Protein AF-A0A397S867-F1 (afdb_monomer_lite)

Foldseek 3Di:
DVVCLQVDWDDCVVVVCLCVFQVDTAGVVNLVVCVVVCVLVDDNSLLVSLVRLLSSLVSQCRVDPCPDPSNVVSVVVVVVCVVSNVD

InterPro domains:
  IPR001487 Bromodomain [PF00439] (2-75)
  IPR001487 Bromodomain [PR00503] (1-11)
  IPR001487 Bromodomain [PR00503] (15-31)
  IPR001487 Bromodomain [PR00503] (31-49)
  IPR001487 Bromodomain [PR00503] (52-71)
  IPR001487 Bromodomain [PS50014] (1-71)
  IPR001487 Bromodomain [SM00297] (1-87)
  IPR036427 Bromodomain-like superfamily [G3DSA:1.20.920.10] (1-87)
  IPR036427 Bromodomain-like superfamily [SSF47370] (4-80)
  IPR051831 Bromodomain-containing [PTHR22881] (1-81)

Organism: NCBI:txid658196

Sequence (87 aa):
DKNEIFAKPVSIEEVPDYLIHIKHPMDFGTMRKKIDAHEYSLGNGMQEFKDDLELVFRNAMTYNTSDTIYYRVAKKLQTQSQPILVK

pLDDT: mean 95.51, std 6.14, range [60.88, 98.81]

Radius of gyration: 13.14 Å; chains: 1; bounding box: 36×24×33 Å

Secondary structure (DSSP, 8-state):
-TT-TTSSPPPTTTSTTHHHH-SS---HHHHHHHHHTTGGGSTTHHHHHHHHHHHHHHHHHHHS-TTSHHHHHHHHHHHHHHHHH--

Structure (mmCIF, N/CA/C/O backbone):
data_AF-A0A397S867-F1
#
_entry.id   AF-A0A397S867-F1
#
loop_
_atom_site.group_PDB
_atom_site.id
_atom_site.type_symbol
_atom_site.label_atom_id
_atom_site.label_alt_id
_atom_site.label_comp_id
_atom_site.label_asym_id
_atom_site.label_entity_id
_atom_site.label_seq_id
_atom_site.pdbx_PDB_ins_code
_atom_site.Cartn_x
_atom_site.Cartn_y
_atom_site.Cartn_z
_atom_site.occupancy
_atom_site.B_iso_or_equiv
_atom_site.auth_seq_id
_atom_site.auth_comp_id
_atom_site.auth_asym_id
_atom_site.auth_atom_id
_atom_site.pdbx_PDB_model_num
ATOM 1 N N . ASP A 1 1 ? 3.008 -11.155 2.889 1.00 68.81 1 ASP A N 1
ATOM 2 C CA . ASP A 1 1 ? 1.833 -11.081 3.774 1.00 68.81 1 ASP A CA 1
ATOM 3 C C . ASP A 1 1 ? 1.140 -12.440 3.760 1.00 68.81 1 ASP A C 1
ATOM 5 O O . ASP A 1 1 ? 0.772 -12.886 2.686 1.00 68.81 1 ASP A O 1
ATOM 9 N N . LYS A 1 2 ? 1.060 -13.142 4.901 1.00 77.00 2 LYS A N 1
ATOM 10 C CA . LYS A 1 2 ? 0.512 -14.515 4.958 1.00 77.00 2 LYS A CA 1
ATOM 11 C C . LYS A 1 2 ? -1.012 -14.568 4.803 1.00 77.00 2 LYS A C 1
ATOM 13 O O . LYS A 1 2 ? -1.536 -15.639 4.538 1.00 77.00 2 LYS A O 1
ATOM 18 N N . ASN A 1 3 ? -1.687 -13.436 4.995 1.00 83.38 3 ASN A N 1
ATOM 19 C CA . ASN A 1 3 ? -3.142 -13.338 4.947 1.00 83.38 3 ASN A CA 1
ATOM 20 C C . ASN A 1 3 ? -3.640 -12.748 3.620 1.00 83.38 3 ASN A C 1
ATOM 22 O O . ASN A 1 3 ? -4.830 -12.492 3.497 1.00 83.38 3 ASN A O 1
ATOM 26 N N . GLU A 1 4 ? -2.734 -12.483 2.670 1.00 92.06 4 GLU A N 1
ATOM 27 C CA . GLU A 1 4 ? -3.038 -11.908 1.350 1.00 92.06 4 GLU A CA 1
ATOM 28 C C . GLU A 1 4 ? -3.825 -10.581 1.377 1.00 92.06 4 GLU A C 1
ATOM 30 O O . GLU A 1 4 ? -4.374 -10.159 0.363 1.00 92.06 4 GLU A O 1
ATOM 35 N N . ILE A 1 5 ? -3.812 -9.874 2.509 1.00 94.88 5 ILE A N 1
ATOM 36 C CA . ILE A 1 5 ? -4.475 -8.584 2.732 1.00 94.88 5 ILE A CA 1
ATOM 37 C C . ILE A 1 5 ? -4.030 -7.545 1.697 1.00 94.88 5 ILE A C 1
ATOM 39 O O . ILE A 1 5 ? -4.852 -6.793 1.187 1.00 94.88 5 ILE A O 1
ATOM 43 N N . PHE A 1 6 ? -2.734 -7.498 1.386 1.00 97.50 6 PHE A N 1
ATOM 44 C CA . PHE A 1 6 ? -2.165 -6.542 0.426 1.00 97.50 6 PHE A CA 1
ATOM 45 C C . PHE A 1 6 ? -1.827 -7.181 -0.927 1.00 97.50 6 PHE A C 1
ATOM 47 O O . PHE A 1 6 ? -1.029 -6.630 -1.681 1.00 97.50 6 PHE A O 1
ATOM 54 N N . ALA A 1 7 ? -2.361 -8.370 -1.228 1.00 97.19 7 ALA A N 1
ATOM 55 C CA . ALA A 1 7 ? -2.014 -9.102 -2.449 1.00 97.19 7 ALA A CA 1
ATOM 56 C C . ALA A 1 7 ? -2.681 -8.540 -3.716 1.00 97.19 7 ALA A C 1
ATOM 58 O O . ALA A 1 7 ? -2.199 -8.797 -4.820 1.00 97.19 7 ALA A O 1
ATOM 59 N N . LYS A 1 8 ? -3.793 -7.814 -3.564 1.00 97.62 8 LYS A N 1
ATOM 60 C CA . LYS A 1 8 ? -4.592 -7.247 -4.657 1.00 97.62 8 LYS A CA 1
ATOM 61 C C . LYS A 1 8 ? -5.014 -5.811 -4.326 1.00 97.62 8 LYS A C 1
ATOM 63 O O . LYS A 1 8 ? -5.024 -5.456 -3.145 1.00 97.62 8 LYS A O 1
ATOM 68 N N . PRO A 1 9 ? -5.401 -5.008 -5.336 1.00 98.19 9 PRO A N 1
ATOM 69 C CA . PRO A 1 9 ? -5.987 -3.695 -5.101 1.00 98.19 9 PRO A CA 1
ATOM 70 C C . PRO A 1 9 ? -7.212 -3.790 -4.190 1.00 98.19 9 PRO A C 1
ATOM 72 O O . PRO A 1 9 ? -7.979 -4.752 -4.278 1.00 98.19 9 PRO A O 1
ATOM 75 N N . VAL A 1 10 ? -7.427 -2.770 -3.358 1.00 97.69 10 VAL A N 1
ATOM 76 C CA . VAL A 1 10 ? -8.671 -2.644 -2.587 1.00 97.69 10 VAL A CA 1
ATOM 77 C C . VAL A 1 10 ? -9.845 -2.526 -3.560 1.00 97.69 10 VAL A C 1
ATOM 79 O O . VAL A 1 10 ? -9.831 -1.681 -4.457 1.00 97.69 10 VAL A O 1
ATOM 82 N N . SER A 1 11 ? -10.852 -3.383 -3.392 1.00 97.06 11 SER A N 1
ATOM 83 C CA . SER A 1 11 ? -12.054 -3.366 -4.223 1.00 97.06 11 SER A CA 1
ATOM 84 C C . SER A 1 11 ? -12.907 -2.145 -3.889 1.00 97.06 11 SER A C 1
ATOM 86 O O . SER A 1 11 ? -13.405 -2.019 -2.775 1.00 97.06 11 SER A O 1
ATOM 88 N N . ILE A 1 12 ? -13.113 -1.256 -4.861 1.00 97.00 12 ILE A N 1
ATOM 89 C CA . ILE A 1 12 ? -14.010 -0.098 -4.711 1.00 97.00 12 ILE A CA 1
ATOM 90 C C . ILE A 1 12 ? -15.490 -0.493 -4.706 1.00 97.00 12 ILE A C 1
ATOM 92 O O . ILE A 1 12 ? -16.330 0.294 -4.292 1.00 97.00 12 ILE A O 1
ATOM 96 N N . GLU A 1 13 ? -15.823 -1.702 -5.155 1.00 97.31 13 GLU A N 1
ATOM 97 C CA . GLU A 1 13 ? -17.180 -2.236 -5.019 1.00 97.31 13 GLU A CA 1
ATOM 98 C C . GLU A 1 13 ? -17.462 -2.614 -3.559 1.00 97.31 13 GLU A C 1
ATOM 100 O O . GLU A 1 13 ? -18.554 -2.368 -3.053 1.00 97.31 13 GLU A O 1
ATOM 105 N N . GLU A 1 14 ? -16.458 -3.161 -2.866 1.00 96.19 14 GLU A N 1
ATOM 106 C CA . GLU A 1 14 ? -16.546 -3.535 -1.448 1.00 96.19 14 GLU A CA 1
ATOM 107 C C . GLU A 1 14 ? -16.280 -2.349 -0.511 1.00 96.19 14 GLU A C 1
ATOM 109 O O . GLU A 1 14 ? -16.824 -2.297 0.592 1.00 96.19 14 GLU A O 1
ATOM 114 N N . VAL A 1 15 ? -15.455 -1.390 -0.948 1.00 97.25 15 VAL A N 1
ATOM 115 C CA . VAL A 1 15 ? -15.030 -0.212 -0.179 1.00 97.25 15 VAL A CA 1
ATOM 116 C C . VAL A 1 15 ? -15.244 1.072 -1.007 1.00 97.25 15 VAL A C 1
ATOM 118 O O . VAL A 1 15 ? -14.285 1.650 -1.532 1.00 97.25 15 VAL A O 1
ATOM 121 N N . PRO A 1 16 ? -16.499 1.543 -1.157 1.00 97.94 16 PRO A N 1
ATOM 122 C CA . PRO A 1 16 ? -16.846 2.595 -2.122 1.00 97.94 16 PRO A CA 1
ATOM 123 C C . PRO A 1 16 ? -16.213 3.965 -1.867 1.00 97.94 16 PRO A C 1
ATOM 125 O O . PRO A 1 16 ? -16.013 4.743 -2.799 1.00 97.94 16 PRO A O 1
ATOM 128 N N . ASP A 1 17 ? -15.878 4.278 -0.617 1.00 98.06 17 ASP A N 1
ATOM 129 C CA . ASP A 1 17 ? -15.273 5.551 -0.225 1.00 98.06 17 ASP A CA 1
ATOM 130 C C . ASP A 1 17 ? -13.735 5.529 -0.251 1.00 98.06 17 ASP A C 1
ATOM 132 O O . ASP A 1 17 ? -13.102 6.562 -0.018 1.00 98.06 17 ASP A O 1
ATOM 136 N N . TYR A 1 18 ? -13.105 4.396 -0.584 1.00 98.31 18 TYR A N 1
ATOM 137 C CA . TYR A 1 18 ? -11.652 4.240 -0.482 1.00 98.31 18 TYR A CA 1
ATOM 138 C C . TYR A 1 18 ? -10.891 5.326 -1.251 1.00 98.31 18 TYR A C 1
ATOM 140 O O . TYR A 1 18 ? -9.972 5.940 -0.712 1.00 98.31 18 TYR A O 1
ATOM 148 N N . LEU A 1 19 ? -11.319 5.645 -2.478 1.00 98.12 19 LEU A N 1
ATOM 149 C CA . LEU A 1 19 ? -10.675 6.659 -3.330 1.00 98.12 19 LEU A CA 1
ATOM 150 C C . LEU A 1 19 ? -10.978 8.113 -2.911 1.00 98.12 19 LEU A C 1
ATOM 152 O O . LEU A 1 19 ? -10.294 9.061 -3.323 1.00 98.12 19 LEU A O 1
ATOM 156 N N . ILE A 1 20 ? -11.975 8.318 -2.045 1.00 98.12 20 ILE A N 1
ATOM 157 C CA . ILE A 1 20 ? -12.220 9.622 -1.415 1.00 98.12 20 ILE A CA 1
ATOM 158 C C . ILE A 1 20 ? -11.087 9.926 -0.431 1.00 98.12 20 ILE A C 1
ATOM 160 O O . ILE A 1 20 ? -10.602 11.060 -0.391 1.00 98.12 20 ILE A O 1
ATOM 164 N N . HIS A 1 21 ? -10.604 8.910 0.283 1.00 97.88 21 HIS A N 1
ATOM 165 C CA . HIS A 1 21 ? -9.573 9.043 1.311 1.00 97.88 21 HIS A CA 1
ATOM 166 C C . HIS A 1 21 ? -8.155 8.766 0.791 1.00 97.88 21 HIS A C 1
ATOM 168 O O . HIS A 1 21 ? -7.216 9.477 1.149 1.00 97.88 21 HIS A O 1
ATOM 174 N N . ILE A 1 22 ? -7.991 7.779 -0.089 1.00 98.50 22 ILE A N 1
ATOM 175 C CA . ILE A 1 22 ? -6.701 7.318 -0.609 1.00 98.50 22 ILE A CA 1
ATOM 176 C C . ILE A 1 22 ? -6.543 7.731 -2.071 1.00 98.50 22 ILE A C 1
ATOM 178 O O . ILE A 1 22 ? -7.220 7.227 -2.962 1.00 98.50 22 ILE A O 1
ATOM 182 N N . LYS A 1 23 ? -5.615 8.661 -2.322 1.00 98.06 23 LYS A N 1
ATOM 183 C CA . LYS A 1 23 ? -5.407 9.264 -3.653 1.00 98.06 23 LYS A CA 1
ATOM 184 C C . LYS A 1 23 ? -4.525 8.447 -4.584 1.00 98.06 23 LYS A C 1
ATOM 186 O O . LYS A 1 23 ? -4.688 8.529 -5.796 1.00 98.06 23 LYS A O 1
ATOM 191 N N . HIS A 1 24 ? -3.626 7.648 -4.022 1.00 98.44 24 HIS A N 1
ATOM 192 C CA . HIS A 1 24 ? -2.709 6.806 -4.781 1.00 98.44 24 HIS A CA 1
ATOM 193 C C . HIS A 1 24 ? -2.762 5.384 -4.218 1.00 98.44 24 HIS A C 1
ATOM 195 O O . HIS A 1 24 ? -1.951 5.055 -3.354 1.00 98.44 24 HIS A O 1
ATOM 201 N N . PRO A 1 25 ? -3.750 4.562 -4.618 1.00 98.38 25 PRO A N 1
ATOM 202 C CA . PRO A 1 25 ? -3.819 3.163 -4.206 1.00 98.38 25 PRO A CA 1
ATOM 203 C C . PRO A 1 25 ? -2.564 2.395 -4.625 1.00 98.38 25 PRO A C 1
ATOM 205 O O . PRO A 1 25 ? -2.016 2.639 -5.698 1.00 98.38 25 PRO A O 1
ATOM 208 N N . MET A 1 26 ? -2.129 1.457 -3.786 1.00 98.81 26 MET A N 1
ATOM 209 C CA . MET A 1 26 ? -1.017 0.557 -4.083 1.00 98.81 26 MET A CA 1
ATOM 210 C C . MET A 1 26 ? -1.193 -0.759 -3.328 1.00 98.81 26 MET A C 1
ATOM 212 O O . MET A 1 26 ? -1.732 -0.778 -2.220 1.00 98.81 26 MET A O 1
ATOM 216 N N . ASP A 1 27 ? -0.716 -1.842 -3.929 1.00 98.62 27 ASP A N 1
ATOM 217 C CA . ASP A 1 27 ? -0.760 -3.206 -3.407 1.00 98.62 27 ASP A CA 1
ATOM 218 C C . ASP A 1 27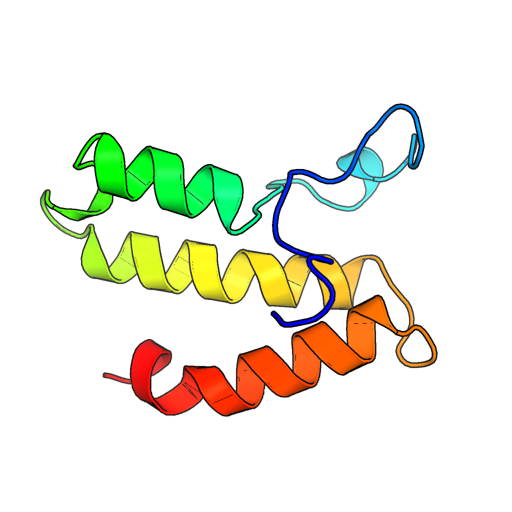 ? 0.395 -4.035 -3.997 1.00 98.62 27 ASP A C 1
ATOM 220 O O . ASP A 1 27 ? 1.011 -3.656 -4.998 1.00 98.62 27 ASP A O 1
ATOM 224 N N . PHE A 1 28 ? 0.690 -5.193 -3.403 1.00 98.12 28 PHE A N 1
ATOM 225 C CA . PHE A 1 28 ? 1.798 -6.040 -3.848 1.00 98.12 28 PHE A CA 1
ATOM 226 C C . PHE A 1 28 ? 1.570 -6.677 -5.221 1.00 98.12 28 PHE A C 1
ATOM 228 O O . PHE A 1 28 ? 2.545 -6.962 -5.916 1.00 98.12 28 PHE A O 1
ATOM 235 N N . GLY A 1 29 ? 0.320 -6.889 -5.638 1.00 98.19 29 GLY A N 1
ATOM 236 C CA . GLY A 1 29 ? -0.002 -7.372 -6.978 1.00 98.19 29 GLY A CA 1
ATOM 237 C C . GLY A 1 29 ? 0.324 -6.327 -8.044 1.00 98.19 29 GLY A C 1
ATOM 238 O O . GLY A 1 29 ? 0.923 -6.653 -9.070 1.00 98.19 29 GLY A O 1
ATOM 239 N N . THR A 1 30 ? 0.001 -5.061 -7.783 1.00 98.69 30 THR A N 1
ATOM 240 C CA . THR A 1 30 ? 0.378 -3.933 -8.647 1.00 98.69 30 THR A CA 1
ATOM 241 C C . THR A 1 30 ? 1.893 -3.747 -8.692 1.00 98.69 30 THR A C 1
ATOM 243 O O . THR A 1 30 ? 2.460 -3.723 -9.783 1.00 98.69 30 THR A O 1
ATOM 246 N N . MET A 1 31 ? 2.577 -3.733 -7.541 1.00 98.44 31 MET A N 1
ATOM 247 C CA . MET A 1 31 ? 4.048 -3.685 -7.506 1.00 98.44 31 MET A CA 1
ATOM 248 C C . MET A 1 31 ? 4.677 -4.853 -8.274 1.00 98.44 31 MET A C 1
ATOM 250 O O . MET A 1 31 ? 5.668 -4.676 -8.980 1.00 98.44 31 MET A O 1
ATOM 254 N N . ARG A 1 32 ? 4.095 -6.057 -8.181 1.00 98.25 32 ARG A N 1
ATOM 255 C CA . ARG A 1 32 ? 4.587 -7.218 -8.925 1.00 98.25 32 ARG A CA 1
ATOM 256 C C . ARG A 1 32 ? 4.482 -7.016 -10.435 1.00 98.25 32 ARG A C 1
ATOM 258 O O . ARG A 1 32 ? 5.454 -7.286 -11.131 1.00 98.25 32 ARG A O 1
ATOM 265 N N . LYS A 1 33 ? 3.361 -6.482 -10.928 1.00 98.44 33 LYS A N 1
ATOM 266 C CA . LYS A 1 33 ? 3.209 -6.134 -12.350 1.00 98.44 33 LYS A CA 1
ATOM 267 C C . LYS A 1 33 ? 4.261 -5.117 -12.799 1.00 98.44 33 LYS A C 1
ATOM 269 O O . LYS A 1 33 ? 4.844 -5.306 -13.858 1.00 98.44 33 LYS A O 1
ATOM 274 N N . LYS A 1 34 ? 4.554 -4.102 -11.977 1.00 98.06 34 LYS A N 1
ATOM 275 C CA . LYS A 1 34 ? 5.608 -3.109 -12.259 1.00 98.06 34 LYS A CA 1
ATOM 276 C C . LYS A 1 34 ? 7.003 -3.743 -12.340 1.00 98.06 34 LYS A C 1
ATOM 278 O O . LYS A 1 34 ? 7.790 -3.387 -13.213 1.00 98.06 34 LYS A O 1
ATOM 283 N N . ILE A 1 35 ? 7.304 -4.717 -11.474 1.00 97.75 35 ILE A N 1
ATOM 284 C CA . ILE A 1 35 ? 8.544 -5.513 -11.551 1.00 97.75 35 ILE A CA 1
ATOM 285 C C . ILE A 1 35 ? 8.596 -6.308 -12.858 1.00 97.75 35 ILE A C 1
ATOM 287 O O . ILE A 1 35 ? 9.598 -6.239 -13.567 1.00 97.75 35 ILE A O 1
ATOM 291 N N . ASP A 1 36 ? 7.529 -7.046 -13.176 1.00 97.88 36 ASP A N 1
ATOM 292 C CA . ASP A 1 36 ? 7.464 -7.903 -14.366 1.00 97.88 36 ASP A CA 1
ATOM 293 C C . ASP A 1 36 ? 7.522 -7.071 -15.670 1.00 97.88 36 ASP A C 1
ATOM 295 O O . ASP A 1 36 ? 8.029 -7.541 -16.685 1.00 97.88 36 ASP A O 1
ATOM 299 N N . ALA A 1 37 ? 7.066 -5.814 -15.629 1.00 97.25 37 ALA A N 1
ATOM 300 C CA . ALA A 1 37 ? 7.177 -4.832 -16.709 1.00 97.25 37 ALA A CA 1
ATOM 301 C C . ALA A 1 37 ? 8.514 -4.057 -16.725 1.00 97.25 37 ALA A C 1
ATOM 303 O O . ALA A 1 37 ? 8.694 -3.160 -17.547 1.00 97.25 37 ALA A O 1
ATOM 304 N N . HIS A 1 38 ? 9.456 -4.390 -15.835 1.00 96.31 38 HIS A N 1
ATOM 305 C CA . HIS A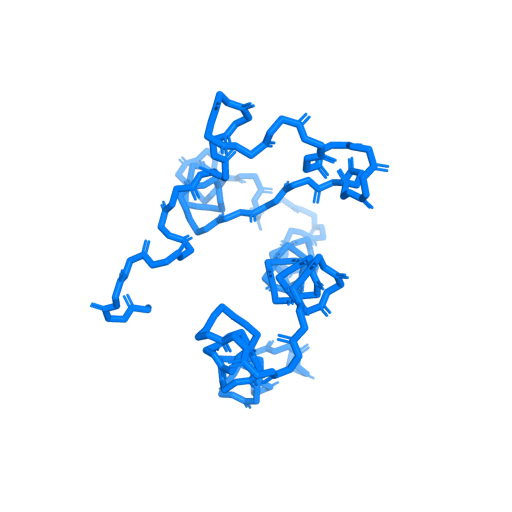 1 38 ? 10.753 -3.723 -15.674 1.00 96.31 38 HIS A CA 1
ATOM 306 C C . HIS A 1 38 ? 10.691 -2.221 -15.336 1.00 96.31 38 HIS A C 1
ATOM 308 O O . HIS A 1 38 ? 11.699 -1.526 -15.468 1.00 96.31 38 HIS A O 1
ATOM 314 N N . GLU A 1 39 ? 9.565 -1.712 -14.828 1.00 96.75 39 GLU A N 1
ATOM 315 C CA . GLU A 1 39 ? 9.394 -0.283 -14.517 1.00 96.75 39 GLU A CA 1
ATOM 316 C C . GLU A 1 39 ? 10.392 0.192 -13.451 1.00 96.75 39 GLU A C 1
ATOM 318 O O . GLU A 1 39 ? 11.024 1.232 -13.605 1.00 96.75 39 GLU A O 1
ATOM 323 N N . TYR A 1 40 ? 10.652 -0.627 -12.428 1.00 97.38 40 TYR A N 1
ATOM 324 C CA . TYR A 1 40 ? 11.641 -0.306 -11.390 1.00 97.38 40 TYR A CA 1
ATOM 325 C C . TYR A 1 40 ? 13.107 -0.521 -11.814 1.00 97.38 40 TYR A C 1
ATOM 327 O O . TYR A 1 40 ? 14.014 -0.315 -11.009 1.00 97.38 40 TYR A O 1
ATOM 335 N N . SER A 1 41 ? 13.371 -0.978 -13.043 1.00 92.81 41 SER A N 1
ATOM 336 C CA . SER A 1 41 ? 14.742 -1.245 -13.522 1.00 92.81 41 SER A CA 1
ATOM 337 C C . SER A 1 41 ? 15.395 -0.031 -14.192 1.00 92.81 41 SER A C 1
ATOM 339 O O . SER A 1 41 ? 16.570 -0.086 -14.551 1.00 92.81 41 SER A O 1
ATOM 341 N N . LEU A 1 42 ? 14.649 1.057 -14.384 1.00 85.31 42 LEU A N 1
ATOM 342 C CA . LEU A 1 42 ? 15.094 2.249 -15.100 1.00 85.31 42 LEU A CA 1
ATOM 343 C C . LEU A 1 42 ? 15.419 3.379 -14.120 1.00 85.31 42 LEU A C 1
ATOM 345 O O . LEU A 1 42 ? 14.712 3.556 -13.136 1.00 85.31 42 LEU A O 1
ATOM 349 N N . GLY A 1 43 ? 16.452 4.179 -14.408 1.00 91.94 43 GLY A N 1
ATOM 350 C CA . GLY A 1 43 ? 16.741 5.428 -13.688 1.00 91.94 43 GLY A CA 1
ATOM 351 C C . GLY A 1 43 ? 16.660 5.307 -12.159 1.00 91.94 43 GLY A C 1
ATOM 352 O O . GLY A 1 43 ? 17.436 4.577 -11.545 1.00 91.94 43 GLY A O 1
ATOM 353 N N . ASN A 1 44 ? 15.699 6.013 -11.555 1.00 93.06 44 ASN A N 1
ATOM 354 C CA . ASN A 1 44 ? 15.460 6.041 -10.106 1.00 93.06 44 ASN A CA 1
ATOM 355 C C . ASN A 1 44 ? 14.562 4.891 -9.597 1.00 93.06 44 ASN A C 1
ATOM 357 O O . ASN A 1 44 ? 14.018 4.979 -8.498 1.00 93.06 44 ASN A O 1
ATOM 361 N N . GLY A 1 45 ? 14.403 3.805 -10.353 1.00 95.00 45 GLY A N 1
ATOM 362 C CA . GLY A 1 45 ? 13.394 2.774 -10.097 1.00 95.00 45 GLY A CA 1
ATOM 363 C C . GLY A 1 45 ? 13.506 2.055 -8.746 1.00 95.00 45 GLY A C 1
ATOM 364 O O . GLY A 1 45 ? 12.492 1.644 -8.188 1.00 95.00 45 GLY A O 1
ATOM 365 N N . MET A 1 46 ? 14.699 1.979 -8.143 1.00 94.50 46 MET A N 1
ATOM 366 C CA . MET A 1 46 ? 14.839 1.488 -6.762 1.00 94.50 46 MET A CA 1
ATOM 367 C C . MET A 1 46 ? 14.148 2.411 -5.746 1.00 94.50 46 MET A C 1
ATOM 369 O O . MET A 1 46 ? 13.552 1.928 -4.784 1.00 94.50 46 MET A O 1
ATOM 373 N N . GLN A 1 47 ? 14.211 3.731 -5.945 1.00 95.69 47 GLN A N 1
ATOM 374 C CA . GLN A 1 47 ? 13.496 4.679 -5.093 1.00 95.69 47 GLN A CA 1
ATOM 375 C C . GLN A 1 47 ? 11.986 4.542 -5.297 1.00 95.69 47 GLN A C 1
ATOM 377 O O . GLN A 1 47 ? 11.256 4.446 -4.318 1.00 95.69 47 GLN A O 1
ATOM 382 N N . GLU A 1 48 ? 11.528 4.413 -6.543 1.00 97.38 48 GLU A N 1
ATOM 383 C CA . GLU A 1 48 ? 10.106 4.205 -6.848 1.00 97.38 48 GLU A CA 1
ATOM 384 C C . GLU A 1 48 ? 9.557 2.912 -6.226 1.00 97.38 48 GLU A C 1
ATOM 386 O O . GLU A 1 48 ? 8.448 2.898 -5.695 1.00 97.38 48 G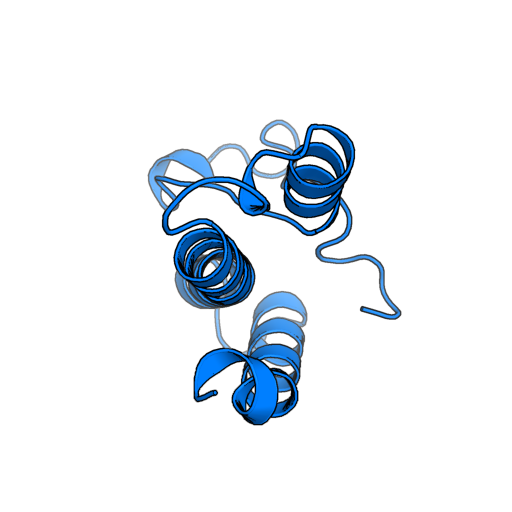LU A O 1
ATOM 391 N N . PHE A 1 49 ? 10.342 1.829 -6.225 1.00 97.56 49 PHE A N 1
ATOM 392 C CA . PHE A 1 49 ? 9.972 0.588 -5.543 1.00 97.56 49 PHE A CA 1
ATOM 393 C C . PHE A 1 49 ? 9.788 0.796 -4.033 1.00 97.56 49 PHE A C 1
ATOM 395 O O . PHE A 1 49 ? 8.823 0.293 -3.452 1.00 97.56 49 PHE A O 1
ATOM 402 N N . LYS A 1 50 ? 10.703 1.530 -3.387 1.00 97.38 50 LYS A N 1
ATOM 403 C CA . LYS A 1 50 ? 10.605 1.846 -1.953 1.00 97.38 50 LYS A CA 1
ATOM 404 C C . LYS A 1 50 ? 9.403 2.736 -1.656 1.00 97.38 50 LYS A C 1
ATOM 406 O O . LYS A 1 50 ? 8.712 2.491 -0.668 1.00 97.38 50 LYS A O 1
ATOM 411 N N . ASP A 1 51 ? 9.147 3.723 -2.508 1.00 97.56 51 ASP A N 1
ATOM 412 C CA . ASP A 1 51 ? 8.023 4.645 -2.361 1.00 97.56 51 ASP A CA 1
ATOM 413 C C . ASP A 1 51 ? 6.691 3.896 -2.467 1.00 97.56 51 ASP A C 1
ATOM 415 O O . ASP A 1 51 ? 5.819 4.079 -1.616 1.00 97.56 51 ASP A O 1
ATOM 419 N N . ASP A 1 52 ? 6.557 2.982 -3.433 1.00 98.56 52 ASP A N 1
ATOM 420 C CA . ASP A 1 52 ? 5.370 2.133 -3.569 1.00 98.56 52 ASP A CA 1
ATOM 421 C C . ASP A 1 52 ? 5.223 1.155 -2.394 1.00 98.56 52 ASP A C 1
ATOM 423 O O . ASP A 1 52 ? 4.117 0.969 -1.881 1.00 98.56 52 ASP A O 1
ATOM 427 N N . LEU A 1 53 ? 6.328 0.569 -1.915 1.00 98.12 53 LEU A N 1
ATOM 428 C CA . LEU A 1 53 ? 6.313 -0.317 -0.748 1.00 98.12 53 LEU A CA 1
ATOM 429 C C . LEU A 1 53 ? 5.806 0.413 0.504 1.00 98.12 53 LEU A C 1
ATOM 431 O O . LEU A 1 53 ? 4.949 -0.102 1.224 1.00 98.12 53 LEU A O 1
ATOM 435 N N . GLU A 1 54 ? 6.318 1.616 0.758 1.00 98.12 54 GLU A N 1
ATOM 436 C CA . GLU A 1 54 ? 5.878 2.456 1.871 1.00 98.12 54 GLU A CA 1
ATOM 437 C C . GLU A 1 54 ? 4.427 2.925 1.680 1.00 98.12 54 GLU A C 1
ATOM 439 O O . GLU A 1 54 ? 3.656 2.990 2.643 1.00 98.12 54 GLU A O 1
ATOM 444 N N . LEU A 1 55 ? 4.019 3.195 0.436 1.00 98.62 55 LEU A N 1
ATOM 445 C CA . LEU A 1 55 ? 2.664 3.612 0.087 1.00 98.62 55 LEU A CA 1
ATOM 446 C C . LEU A 1 55 ? 1.617 2.546 0.433 1.00 98.62 55 LEU A C 1
ATOM 448 O O . LEU A 1 55 ? 0.574 2.909 0.982 1.00 98.62 55 LEU A O 1
ATOM 452 N N . VAL A 1 56 ? 1.899 1.253 0.213 1.00 98.50 56 VAL A N 1
ATOM 453 C CA . VAL A 1 56 ? 1.014 0.148 0.645 1.00 98.50 56 VAL A CA 1
ATOM 454 C C . VAL A 1 56 ? 0.691 0.271 2.138 1.00 98.50 56 VAL A C 1
ATOM 456 O O . VAL A 1 56 ? -0.476 0.262 2.541 1.00 98.50 56 VAL A O 1
ATOM 459 N N . PHE A 1 57 ? 1.719 0.432 2.976 1.00 98.19 57 PHE A N 1
ATOM 460 C CA . PHE A 1 57 ? 1.542 0.482 4.428 1.00 98.19 57 PHE A CA 1
ATOM 461 C C . PHE A 1 57 ? 0.901 1.788 4.885 1.00 98.19 57 PHE A C 1
ATOM 463 O O . PHE A 1 57 ? 0.006 1.773 5.734 1.00 98.19 57 PHE A O 1
ATOM 470 N N . ARG A 1 58 ? 1.333 2.916 4.315 1.00 98.44 58 ARG A N 1
ATOM 471 C CA . ARG A 1 58 ? 0.804 4.238 4.645 1.00 98.44 58 ARG A CA 1
ATOM 472 C C . ARG A 1 58 ? -0.680 4.331 4.321 1.00 98.44 58 ARG A C 1
ATOM 474 O O . ARG A 1 58 ? -1.442 4.727 5.193 1.00 98.44 58 ARG A O 1
ATOM 481 N N . ASN A 1 59 ? -1.107 3.893 3.138 1.00 98.75 59 ASN A N 1
ATOM 482 C CA . ASN A 1 59 ? -2.520 3.905 2.756 1.00 98.75 59 ASN A CA 1
ATOM 483 C 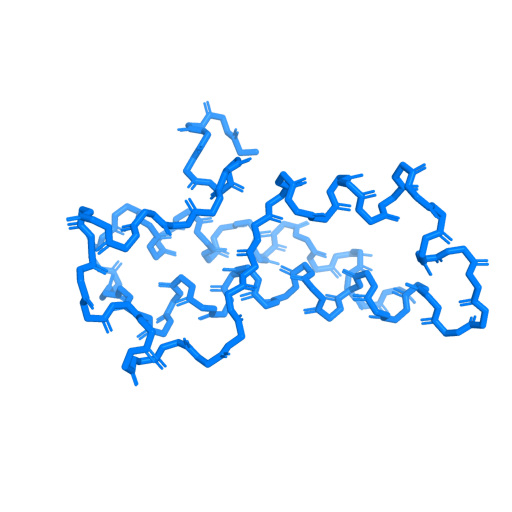C . ASN A 1 59 ? -3.374 3.066 3.708 1.00 98.75 59 ASN A C 1
ATOM 485 O O . ASN A 1 59 ? -4.425 3.519 4.161 1.00 98.75 59 ASN A O 1
ATOM 489 N N . ALA A 1 60 ? -2.904 1.867 4.060 1.00 98.38 60 ALA A N 1
ATOM 490 C CA . ALA A 1 60 ? -3.602 1.005 5.004 1.00 98.38 60 ALA A CA 1
ATOM 491 C C . ALA A 1 60 ? -3.738 1.657 6.389 1.00 98.38 60 ALA A C 1
ATOM 493 O O . ALA A 1 60 ? -4.814 1.599 6.979 1.00 98.38 60 ALA A O 1
ATOM 494 N N . MET A 1 61 ? -2.681 2.309 6.884 1.00 98.50 61 MET A N 1
ATOM 495 C CA . MET A 1 61 ? -2.698 3.010 8.172 1.00 98.50 61 MET A CA 1
ATOM 496 C C . MET A 1 61 ? -3.442 4.353 8.146 1.00 98.50 61 MET A C 1
ATOM 498 O O . MET A 1 61 ? -3.843 4.837 9.200 1.00 98.50 61 MET A O 1
ATOM 502 N N . THR A 1 62 ? -3.605 4.971 6.974 1.00 98.44 62 THR A N 1
ATOM 503 C CA . THR A 1 62 ? -4.396 6.195 6.792 1.00 98.44 62 THR A CA 1
ATOM 504 C C . THR A 1 62 ? -5.889 5.893 6.724 1.00 98.44 62 THR A C 1
ATOM 506 O O . THR A 1 62 ? -6.670 6.611 7.337 1.00 98.44 62 THR A O 1
ATOM 509 N N . TYR A 1 63 ? -6.290 4.855 5.985 1.00 98.56 63 TYR A N 1
ATOM 510 C CA . TYR A 1 63 ? -7.705 4.517 5.818 1.00 98.56 63 TYR A CA 1
ATOM 511 C C . TYR A 1 63 ? -8.282 3.792 7.040 1.00 98.56 63 TYR A C 1
ATOM 513 O O . TYR A 1 63 ? -9.414 4.049 7.437 1.00 98.56 63 TYR A O 1
ATOM 521 N N . ASN A 1 64 ? -7.511 2.887 7.651 1.00 98.19 64 ASN A N 1
ATOM 522 C CA . ASN A 1 64 ? -8.005 2.041 8.734 1.00 98.19 64 ASN A CA 1
ATOM 523 C C . ASN A 1 64 ? -7.577 2.561 10.110 1.00 98.19 64 ASN A C 1
ATOM 525 O O . ASN A 1 64 ? -6.463 3.048 10.285 1.00 98.19 64 ASN A O 1
ATOM 529 N N . THR A 1 65 ? -8.420 2.364 11.121 1.00 98.00 65 THR A N 1
ATOM 530 C CA . THR A 1 65 ? -8.080 2.630 12.526 1.00 98.00 65 THR A CA 1
ATOM 531 C C . THR A 1 65 ? -7.125 1.569 13.092 1.00 98.00 65 THR A C 1
ATOM 533 O O . THR A 1 65 ? -7.022 0.447 12.579 1.00 98.00 65 THR A O 1
ATOM 536 N N . SER A 1 66 ? -6.397 1.913 14.161 1.00 98.00 66 SER A N 1
ATOM 537 C CA . SER A 1 66 ? -5.309 1.088 14.721 1.00 98.00 66 SER A CA 1
ATOM 538 C C . SER A 1 66 ? -5.747 -0.245 15.340 1.00 98.00 66 SER A C 1
ATOM 540 O O . SER A 1 66 ? -4.939 -1.163 15.506 1.00 98.00 66 SER A O 1
ATOM 542 N N . ASP A 1 67 ? -7.034 -0.382 15.636 1.00 96.75 67 ASP A N 1
ATOM 543 C CA . ASP A 1 67 ? -7.700 -1.578 16.143 1.00 96.75 67 ASP A CA 1
ATOM 544 C C . ASP A 1 67 ? -8.144 -2.554 15.037 1.00 96.75 67 ASP A C 1
ATOM 546 O O . ASP A 1 67 ? -8.577 -3.673 15.332 1.00 96.75 67 ASP A O 1
ATOM 550 N N . THR A 1 68 ? -7.952 -2.215 13.762 1.00 97.56 68 THR A N 1
ATOM 551 C CA . THR A 1 68 ? -8.200 -3.142 12.649 1.00 97.56 68 THR A CA 1
ATOM 552 C C . THR A 1 68 ? -7.027 -4.095 12.411 1.00 97.56 68 THR A C 1
ATOM 554 O O . THR A 1 68 ? -5.865 -3.811 12.722 1.00 97.56 68 THR A O 1
ATOM 557 N N . ILE A 1 69 ? -7.310 -5.254 11.806 1.00 96.38 69 ILE A N 1
ATOM 558 C CA . ILE A 1 69 ? -6.253 -6.165 11.347 1.00 96.38 69 ILE A CA 1
ATOM 559 C C . ILE A 1 69 ? -5.391 -5.517 10.254 1.00 96.38 69 ILE A C 1
ATOM 561 O O . ILE A 1 69 ? -4.172 -5.680 10.275 1.00 96.38 69 ILE A O 1
ATOM 565 N N . TYR A 1 70 ? -6.002 -4.731 9.363 1.00 97.19 70 TYR A N 1
ATOM 566 C CA . TYR A 1 70 ? -5.338 -4.046 8.255 1.00 97.19 70 TYR A CA 1
ATOM 567 C C . TYR A 1 70 ? -4.231 -3.116 8.748 1.00 97.19 70 TYR A C 1
ATOM 569 O O . TYR A 1 70 ? -3.080 -3.249 8.329 1.00 97.19 70 TYR A O 1
ATOM 577 N N . TYR A 1 71 ? -4.545 -2.248 9.717 1.00 98.12 71 TYR A N 1
ATOM 578 C CA . TYR A 1 71 ? -3.562 -1.348 10.313 1.00 98.12 71 TYR A CA 1
ATOM 579 C C . TYR A 1 71 ? -2.438 -2.120 11.008 1.00 98.12 71 TYR A C 1
ATOM 581 O O . TYR A 1 71 ? -1.258 -1.852 10.782 1.00 98.12 71 TYR A O 1
ATOM 589 N N . ARG A 1 72 ? -2.780 -3.106 11.850 1.00 97.56 72 ARG A N 1
ATOM 590 C CA . ARG A 1 72 ? -1.774 -3.865 12.612 1.00 97.56 72 ARG A CA 1
ATOM 591 C C . ARG A 1 72 ? -0.809 -4.622 11.705 1.00 97.56 72 ARG A C 1
ATOM 593 O O . ARG A 1 72 ? 0.393 -4.644 11.976 1.00 97.56 72 ARG A O 1
ATOM 600 N N . VAL A 1 73 ? -1.318 -5.243 10.640 1.00 97.44 73 VAL A N 1
ATOM 601 C CA . VAL A 1 73 ? -0.480 -5.962 9.674 1.00 97.44 73 VAL A CA 1
ATOM 602 C C . VAL A 1 73 ? 0.370 -4.977 8.870 1.00 97.44 73 VAL A C 1
ATOM 604 O O . VAL A 1 73 ? 1.572 -5.213 8.755 1.00 97.44 73 VAL A O 1
ATOM 607 N N . ALA A 1 74 ? -0.192 -3.852 8.408 1.00 97.69 74 ALA A N 1
ATOM 608 C CA . ALA A 1 74 ? 0.570 -2.797 7.735 1.00 97.69 74 ALA A CA 1
ATOM 609 C C . ALA A 1 74 ? 1.725 -2.286 8.603 1.00 97.69 74 ALA A C 1
ATOM 611 O O . ALA A 1 74 ? 2.869 -2.263 8.155 1.00 97.69 74 ALA A O 1
ATOM 612 N N . LYS A 1 75 ? 1.457 -1.965 9.876 1.00 97.88 75 LYS A N 1
ATOM 613 C CA . LYS A 1 75 ? 2.483 -1.473 10.800 1.00 97.88 75 LYS A CA 1
ATOM 614 C C . LYS A 1 75 ? 3.587 -2.501 11.037 1.00 97.88 75 LYS A C 1
ATOM 616 O O . LYS A 1 75 ? 4.767 -2.158 11.010 1.00 97.88 75 LYS A O 1
ATOM 621 N N . LYS A 1 76 ? 3.214 -3.770 11.232 1.00 96.75 76 LYS A N 1
ATOM 622 C CA . LYS A 1 76 ? 4.175 -4.868 11.402 1.00 96.75 76 LYS A CA 1
ATOM 623 C C . LYS A 1 76 ? 5.071 -5.025 10.172 1.00 96.75 76 LYS A C 1
ATOM 625 O O . LYS A 1 76 ? 6.284 -5.144 10.327 1.00 96.75 76 LYS A O 1
ATOM 630 N N . LEU A 1 77 ? 4.487 -5.028 8.973 1.00 96.44 77 LEU A N 1
ATOM 631 C CA . LEU A 1 77 ? 5.239 -5.160 7.725 1.00 96.44 77 LEU A CA 1
ATOM 632 C C . LEU A 1 77 ? 6.133 -3.941 7.475 1.00 96.44 77 LEU A C 1
ATOM 634 O O . LEU A 1 77 ? 7.296 -4.131 7.142 1.00 96.44 77 LEU A O 1
ATOM 638 N N . GLN A 1 78 ? 5.659 -2.720 7.737 1.00 96.69 78 GLN A N 1
ATOM 639 C CA . GLN A 1 78 ? 6.474 -1.502 7.661 1.00 96.69 78 GLN A CA 1
ATOM 640 C C . GLN A 1 78 ? 7.734 -1.605 8.535 1.00 96.69 78 GLN A C 1
ATOM 642 O O . GLN A 1 78 ? 8.836 -1.314 8.070 1.00 96.69 78 GLN A O 1
ATOM 647 N N . THR A 1 79 ? 7.597 -2.057 9.789 1.00 96.69 79 THR A N 1
ATOM 648 C CA . THR A 1 79 ? 8.745 -2.269 10.686 1.00 96.69 79 THR A CA 1
ATOM 649 C C . THR A 1 79 ? 9.708 -3.321 10.132 1.00 96.69 79 THR A C 1
ATOM 651 O O . THR A 1 79 ? 10.920 -3.127 10.176 1.00 96.69 79 THR A O 1
ATOM 654 N N . GLN A 1 80 ? 9.191 -4.424 9.585 1.00 95.56 80 GLN A N 1
ATOM 655 C CA . GLN A 1 80 ? 10.013 -5.493 9.003 1.00 95.56 80 GLN A CA 1
ATOM 656 C C . GLN A 1 80 ? 10.716 -5.070 7.705 1.00 95.56 80 GLN A C 1
ATOM 658 O O . GLN A 1 80 ? 11.801 -5.569 7.416 1.00 95.56 80 GLN A O 1
ATOM 663 N N . SER A 1 81 ? 10.131 -4.134 6.957 1.00 94.75 81 SER A N 1
ATOM 664 C CA . SER A 1 81 ? 10.677 -3.598 5.707 1.00 94.75 81 SER A CA 1
ATOM 665 C C . SER A 1 81 ? 11.710 -2.488 5.913 1.00 94.75 81 SER A C 1
ATOM 667 O O . SER A 1 81 ? 12.356 -2.095 4.947 1.00 94.75 81 SER A O 1
ATOM 669 N N . GLN A 1 82 ? 11.931 -2.000 7.142 1.00 93.69 82 GLN A N 1
ATOM 670 C CA . GLN A 1 82 ? 12.901 -0.926 7.412 1.00 93.69 82 GLN A CA 1
ATOM 671 C C . GLN A 1 82 ? 14.291 -1.173 6.802 1.00 93.69 82 GLN A C 1
ATOM 673 O O . GLN A 1 82 ? 14.788 -0.267 6.140 1.00 93.69 82 GLN A O 1
ATOM 678 N N . PRO A 1 83 ? 14.905 -2.372 6.900 1.00 92.81 83 PRO A N 1
ATOM 679 C CA . PRO A 1 83 ? 16.212 -2.623 6.286 1.00 92.81 83 PRO A CA 1
ATOM 680 C C . PRO A 1 83 ? 16.234 -2.493 4.756 1.00 92.81 83 PRO A C 1
ATOM 682 O O . PRO A 1 83 ? 17.314 -2.362 4.189 1.00 92.81 83 PRO A O 1
ATOM 685 N N . ILE A 1 84 ? 15.074 -2.580 4.099 1.00 89.06 84 ILE A N 1
ATOM 686 C CA . ILE A 1 84 ? 14.901 -2.397 2.650 1.00 89.06 84 ILE A C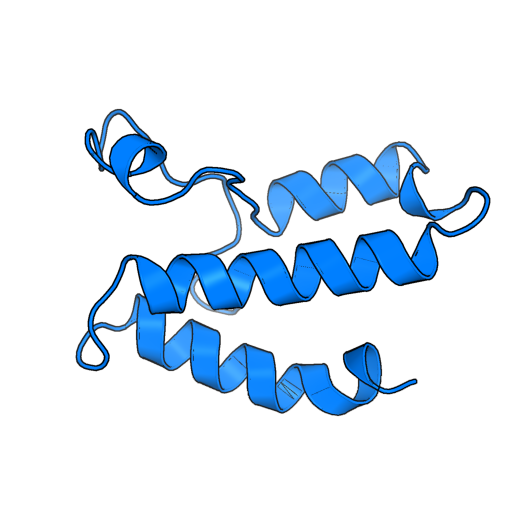A 1
ATOM 687 C C . ILE A 1 84 ? 14.695 -0.912 2.336 1.00 89.06 84 ILE A C 1
ATOM 689 O O . ILE A 1 84 ? 15.236 -0.409 1.361 1.00 89.06 84 ILE A O 1
ATOM 693 N N . LEU A 1 85 ? 13.934 -0.201 3.171 1.00 84.56 85 LEU A N 1
ATOM 694 C CA . LEU A 1 85 ? 13.592 1.205 2.948 1.00 84.56 85 LEU A CA 1
ATOM 695 C C . LEU A 1 85 ? 14.779 2.151 3.187 1.00 84.56 85 LEU A C 1
ATOM 697 O O . LEU A 1 85 ? 14.927 3.136 2.470 1.00 84.56 85 LEU A O 1
ATOM 701 N N . VAL A 1 86 ? 15.641 1.846 4.163 1.00 81.88 86 VAL A N 1
ATOM 702 C CA . VAL A 1 86 ? 16.757 2.728 4.565 1.00 81.88 86 VAL A CA 1
ATOM 703 C C . VAL A 1 86 ? 18.071 2.487 3.814 1.00 81.88 86 VAL A C 1
ATOM 705 O O . VAL A 1 86 ? 18.994 3.282 3.961 1.00 81.88 86 VAL A O 1
ATOM 708 N N . LYS A 1 87 ? 18.182 1.387 3.062 1.00 60.88 87 LYS A N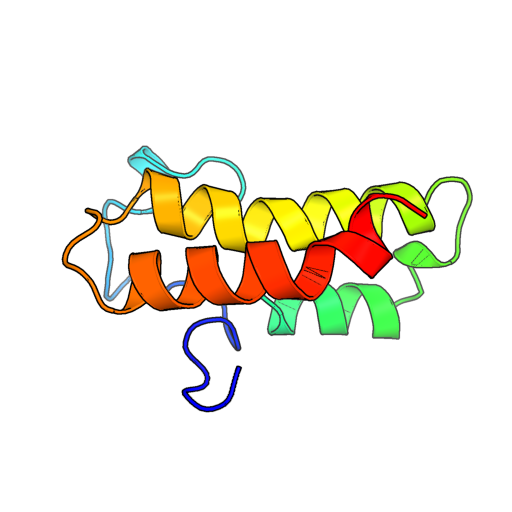 1
ATOM 709 C CA . LYS A 1 87 ? 19.353 1.061 2.232 1.00 60.88 87 LYS A CA 1
ATOM 710 C C . LYS A 1 87 ? 19.119 1.521 0.814 1.00 60.88 87 LYS A C 1
ATOM 712 O O . LYS A 1 87 ? 19.802 2.434 0.324 1.00 60.88 87 LYS A O 1
#